Protein AF-A0A6M0GZB3-F1 (afdb_monomer_lite)

Organism: NCBI:txid1465809

Radius of gyration: 17.12 Å; chains: 1; bounding box: 40×40×56 Å

Structure (mmCIF, N/CA/C/O backbone):
data_AF-A0A6M0GZB3-F1
#
_entry.id   AF-A0A6M0GZB3-F1
#
loop_
_atom_site.group_PDB
_atom_site.id
_atom_site.type_symbol
_atom_site.label_atom_id
_atom_site.label_alt_id
_atom_site.label_comp_id
_atom_site.label_asym_id
_atom_site.label_entity_id
_atom_site.label_seq_id
_atom_site.pdbx_PDB_ins_code
_atom_site.Cartn_x
_atom_site.Cartn_y
_atom_site.Cartn_z
_atom_site.occupancy
_atom_site.B_iso_or_equiv
_atom_site.auth_seq_id
_atom_site.auth_comp_id
_atom_site.auth_asym_id
_atom_site.auth_atom_id
_atom_site.pdbx_PDB_model_num
ATOM 1 N N . MET A 1 1 ? 0.695 -18.861 -3.697 1.00 35.84 1 MET A N 1
ATOM 2 C CA . MET A 1 1 ? 2.027 -18.724 -3.066 1.00 35.84 1 MET A CA 1
ATOM 3 C C . MET A 1 1 ? 1.863 -17.737 -1.922 1.00 35.84 1 MET A C 1
ATOM 5 O O . MET A 1 1 ? 1.040 -16.851 -2.063 1.00 35.84 1 MET A O 1
ATOM 9 N N . SER A 1 2 ? 2.516 -17.943 -0.778 1.00 41.12 2 SER A N 1
ATOM 10 C CA . SER A 1 2 ? 2.388 -17.038 0.376 1.00 41.12 2 SER A CA 1
ATOM 11 C C . SER A 1 2 ? 3.083 -15.714 0.057 1.00 41.12 2 SER A C 1
ATOM 13 O O . SER A 1 2 ? 4.296 -15.717 -0.129 1.00 41.12 2 SER A O 1
ATOM 15 N N . TYR A 1 3 ? 2.326 -14.619 -0.029 1.00 55.16 3 TYR A N 1
ATOM 16 C CA . TYR A 1 3 ? 2.825 -13.260 -0.309 1.00 55.16 3 TYR A CA 1
ATOM 17 C C . TYR A 1 3 ? 3.404 -12.561 0.939 1.00 55.16 3 TYR A C 1
ATOM 19 O O . TYR A 1 3 ? 3.819 -11.410 0.866 1.00 55.16 3 TYR A O 1
ATOM 27 N N . THR A 1 4 ? 3.435 -13.268 2.076 1.00 54.69 4 THR A N 1
ATOM 28 C CA . THR A 1 4 ? 3.880 -12.777 3.389 1.00 54.69 4 THR A CA 1
ATOM 29 C C . THR A 1 4 ? 5.261 -12.138 3.320 1.00 54.69 4 THR A C 1
ATOM 31 O O . THR A 1 4 ? 6.233 -12.802 2.932 1.00 54.69 4 THR A O 1
ATOM 34 N N . THR A 1 5 ? 5.374 -10.897 3.789 1.00 53.69 5 THR A N 1
ATOM 35 C CA . THR A 1 5 ? 6.668 -10.266 4.062 1.00 53.69 5 THR A CA 1
ATOM 36 C C . THR A 1 5 ? 7.493 -11.129 5.018 1.00 53.69 5 THR A C 1
ATOM 38 O O . THR A 1 5 ? 6.995 -11.706 5.991 1.00 53.69 5 THR A O 1
ATOM 41 N N . LYS A 1 6 ? 8.802 -11.248 4.757 1.00 54.22 6 LYS A N 1
ATOM 42 C CA . LYS A 1 6 ? 9.721 -11.895 5.703 1.00 54.22 6 LYS A CA 1
ATOM 43 C C . LYS A 1 6 ? 9.619 -11.161 7.043 1.00 54.22 6 LYS A C 1
ATOM 45 O O . LYS A 1 6 ? 10.066 -10.023 7.114 1.00 54.22 6 LYS A O 1
ATOM 50 N N . ARG A 1 7 ? 9.184 -11.876 8.094 1.00 45.81 7 ARG A N 1
ATOM 51 C CA . ARG A 1 7 ? 9.203 -11.517 9.538 1.00 45.81 7 ARG A CA 1
ATOM 52 C C . ARG A 1 7 ? 7.872 -11.082 10.172 1.00 45.81 7 ARG A C 1
ATOM 54 O O . ARG A 1 7 ? 7.879 -10.902 11.384 1.00 45.81 7 ARG A O 1
ATOM 61 N N . GLN A 1 8 ? 6.761 -10.999 9.441 1.00 54.88 8 GLN A N 1
ATOM 62 C CA . GLN A 1 8 ? 5.448 -10.669 10.022 1.00 54.88 8 GLN A CA 1
ATOM 63 C C . GLN A 1 8 ? 4.428 -11.795 9.747 1.00 54.88 8 GLN A C 1
ATOM 65 O O . GLN A 1 8 ? 4.374 -12.299 8.622 1.00 54.88 8 GLN A O 1
ATOM 70 N N . PRO A 1 9 ? 3.644 -12.247 10.746 1.00 62.41 9 PRO A N 1
ATOM 71 C CA . PRO A 1 9 ? 2.451 -13.057 10.504 1.00 62.41 9 PRO A CA 1
ATOM 72 C C . PRO A 1 9 ? 1.427 -12.273 9.673 1.00 62.41 9 PRO A C 1
ATOM 74 O O . PRO A 1 9 ? 1.286 -11.071 9.858 1.00 62.41 9 PRO A O 1
ATOM 77 N N . GLN A 1 10 ? 0.680 -12.943 8.795 1.00 71.25 10 GLN A N 1
ATOM 78 C CA . GLN A 1 10 ? -0.434 -12.299 8.091 1.00 71.25 10 GLN A CA 1
ATOM 79 C C . GLN A 1 10 ? -1.692 -12.282 8.963 1.00 71.25 10 GLN A C 1
ATOM 81 O O . GLN A 1 10 ? -2.082 -13.317 9.512 1.00 71.25 10 GLN A O 1
ATOM 86 N N . GLY A 1 11 ? -2.320 -11.108 9.065 1.00 79.88 11 GLY A N 1
ATOM 87 C CA . GLY A 1 11 ? -3.676 -10.967 9.589 1.00 79.88 11 GLY A CA 1
ATOM 88 C C . GLY A 1 11 ? -4.719 -11.527 8.631 1.00 79.88 11 GLY A C 1
ATOM 89 O O . GLY A 1 11 ? -4.437 -11.791 7.463 1.00 79.88 11 GLY A O 1
ATOM 90 N N . LYS A 1 12 ? -5.945 -11.695 9.117 1.00 84.38 12 LYS A N 1
ATOM 91 C CA . LYS A 1 12 ? -7.101 -12.047 8.288 1.00 84.38 12 LYS A CA 1
ATOM 92 C C . LYS A 1 12 ? -7.890 -10.793 7.937 1.00 84.38 12 LYS A C 1
ATOM 94 O O . LYS A 1 12 ? -8.356 -10.092 8.837 1.00 84.38 12 LYS A O 1
ATOM 99 N N . ALA A 1 13 ? -8.157 -10.562 6.652 1.00 86.25 13 ALA A N 1
ATOM 100 C CA . ALA A 1 13 ? -9.123 -9.544 6.259 1.00 86.25 13 ALA A CA 1
ATOM 101 C C . ALA A 1 13 ? -10.535 -9.890 6.765 1.00 86.25 13 ALA A C 1
ATOM 103 O O . ALA A 1 13 ? -11.208 -10.796 6.270 1.00 86.25 13 ALA A O 1
ATOM 104 N N . LYS A 1 14 ? -10.983 -9.154 7.789 1.00 86.19 14 LYS A N 1
ATOM 105 C CA . LYS A 1 14 ? -12.313 -9.300 8.410 1.00 86.19 14 LYS A CA 1
ATOM 106 C C . LYS A 1 14 ? -13.338 -8.269 7.928 1.00 86.19 14 LYS A C 1
ATOM 108 O O . LYS A 1 14 ? -14.536 -8.485 8.095 1.00 86.19 14 LYS A O 1
ATOM 113 N N . CYS A 1 15 ? -12.882 -7.154 7.364 1.00 91.56 15 CYS A N 1
ATOM 114 C CA . CYS A 1 15 ? -13.707 -6.019 6.953 1.00 91.56 15 CYS A CA 1
ATOM 115 C C . CYS A 1 15 ? -13.387 -5.590 5.517 1.00 91.56 15 CYS A C 1
ATOM 117 O O . CYS A 1 15 ? -12.412 -6.044 4.916 1.00 91.56 15 CYS A O 1
ATOM 119 N N . TYR A 1 16 ? -14.235 -4.725 4.959 1.00 96.25 16 TYR A N 1
ATOM 120 C CA . TYR A 1 16 ? -14.105 -4.281 3.574 1.00 96.25 16 TYR A CA 1
ATOM 121 C C . TYR A 1 16 ? -12.803 -3.506 3.344 1.00 96.25 16 TYR A C 1
ATOM 123 O O . TYR A 1 16 ? -12.128 -3.717 2.342 1.00 96.25 16 TYR A O 1
ATOM 131 N N . GLU A 1 17 ? -12.410 -2.681 4.308 1.00 96.25 17 GLU A N 1
ATOM 132 C CA . GLU A 1 17 ? -11.168 -1.917 4.323 1.00 96.25 17 GLU A CA 1
ATOM 133 C C . GLU A 1 17 ? -9.948 -2.844 4.218 1.00 96.25 17 GLU A C 1
ATOM 135 O O . GLU A 1 17 ? -9.067 -2.616 3.391 1.00 96.25 17 GLU A O 1
ATOM 140 N N . ASN A 1 18 ? -9.935 -3.952 4.968 1.00 94.62 18 ASN A N 1
ATOM 141 C CA . ASN A 1 18 ? -8.842 -4.925 4.908 1.00 94.62 18 ASN A CA 1
ATOM 142 C C . ASN A 1 18 ? -8.824 -5.736 3.615 1.00 94.62 18 ASN A C 1
ATOM 144 O O . ASN A 1 18 ? -7.745 -6.039 3.117 1.00 94.62 18 ASN A O 1
ATOM 148 N N . ILE A 1 19 ? -9.985 -6.011 3.016 1.00 95.50 19 ILE A N 1
ATOM 149 C CA . ILE A 1 19 ? -10.035 -6.600 1.670 1.00 95.50 19 ILE A CA 1
ATOM 150 C C . ILE A 1 19 ? -9.386 -5.649 0.655 1.00 95.50 19 ILE A C 1
ATOM 152 O O . ILE A 1 19 ? -8.602 -6.089 -0.180 1.00 95.50 19 ILE A O 1
ATOM 156 N N . LEU A 1 20 ? -9.661 -4.342 0.730 1.00 98.00 20 LEU A N 1
ATOM 157 C CA . LEU A 1 20 ? -9.026 -3.364 -0.161 1.00 98.00 20 LEU A CA 1
ATOM 158 C C . LEU A 1 20 ? -7.505 -3.299 0.046 1.00 98.00 20 LEU A C 1
ATOM 160 O O . LEU A 1 20 ? -6.771 -3.195 -0.935 1.00 98.00 20 LEU A O 1
ATOM 164 N N . ARG A 1 21 ? -7.020 -3.417 1.290 1.00 96.94 21 ARG A N 1
ATOM 165 C CA . ARG A 1 21 ? -5.579 -3.523 1.587 1.00 96.94 21 ARG A CA 1
ATOM 166 C C . ARG A 1 21 ? -4.951 -4.786 1.009 1.00 96.94 21 ARG A C 1
ATOM 168 O O . ARG A 1 21 ? -3.872 -4.703 0.437 1.00 96.94 21 ARG A O 1
ATOM 175 N N . GLU A 1 22 ? -5.625 -5.932 1.092 1.00 94.62 22 GLU A N 1
ATOM 176 C CA . GLU A 1 22 ? -5.150 -7.168 0.453 1.00 94.62 22 GLU A CA 1
ATOM 177 C C . GLU A 1 22 ? -5.041 -7.020 -1.070 1.00 94.62 22 GLU A C 1
ATOM 179 O O . GLU A 1 22 ? -4.062 -7.484 -1.656 1.00 94.62 22 GLU A O 1
ATOM 184 N N . VAL A 1 23 ? -5.993 -6.330 -1.708 1.00 96.38 23 VAL A N 1
ATOM 185 C CA . VAL A 1 23 ? -5.897 -6.019 -3.142 1.00 96.38 23 VAL A CA 1
ATOM 186 C C . VAL A 1 23 ? -4.706 -5.094 -3.412 1.00 96.38 23 VAL A C 1
ATOM 188 O O . VAL A 1 23 ? -3.903 -5.407 -4.280 1.00 96.38 23 VAL A O 1
ATOM 191 N N . LEU A 1 24 ? -4.514 -4.019 -2.636 1.00 97.44 24 LEU A N 1
ATOM 192 C CA . LEU A 1 24 ? -3.347 -3.129 -2.780 1.00 97.44 24 LEU A CA 1
ATOM 193 C C . LEU A 1 24 ? -2.016 -3.875 -2.659 1.00 97.44 24 LEU A C 1
ATOM 195 O O . LEU A 1 24 ? -1.107 -3.644 -3.454 1.00 97.44 24 LEU A O 1
ATOM 199 N N . ILE A 1 25 ? -1.909 -4.781 -1.686 1.00 95.25 25 ILE A N 1
ATOM 200 C CA . ILE A 1 25 ? -0.740 -5.646 -1.506 1.00 95.25 25 ILE A CA 1
ATOM 201 C C . ILE A 1 25 ? -0.510 -6.498 -2.758 1.00 95.25 25 ILE A C 1
ATOM 203 O O . ILE A 1 25 ? 0.628 -6.611 -3.213 1.00 95.25 25 ILE A O 1
ATOM 207 N N . ALA A 1 26 ? -1.567 -7.083 -3.325 1.00 94.75 26 ALA A N 1
ATOM 208 C CA . ALA A 1 26 ? -1.464 -7.888 -4.537 1.00 94.75 26 ALA A CA 1
ATOM 209 C C . ALA A 1 26 ? -0.967 -7.063 -5.736 1.00 94.75 26 ALA A C 1
ATOM 211 O O . ALA A 1 26 ? -0.068 -7.523 -6.442 1.00 94.75 26 ALA A O 1
ATOM 212 N N . GLU A 1 27 ? -1.473 -5.838 -5.914 1.00 97.69 27 GLU A N 1
ATOM 213 C CA . GLU A 1 27 ? -1.010 -4.936 -6.976 1.00 97.69 27 GLU A CA 1
ATOM 214 C C . GLU A 1 27 ? 0.469 -4.563 -6.796 1.00 97.69 27 GLU A C 1
ATOM 216 O O . GLU A 1 27 ? 1.244 -4.624 -7.746 1.00 97.69 27 GLU A O 1
ATOM 221 N N . LEU A 1 28 ? 0.914 -4.250 -5.572 1.00 96.06 28 LEU A N 1
ATOM 222 C CA . LEU A 1 28 ? 2.327 -3.950 -5.295 1.00 96.06 28 LEU A CA 1
ATOM 223 C C . LEU A 1 28 ? 3.248 -5.129 -5.641 1.00 96.06 28 LEU A C 1
ATOM 225 O O . LEU A 1 28 ? 4.283 -4.925 -6.277 1.00 96.06 28 LEU A O 1
ATOM 229 N N . VAL A 1 29 ? 2.849 -6.355 -5.283 1.00 94.06 29 VAL A N 1
ATOM 230 C CA . VAL A 1 29 ? 3.588 -7.579 -5.640 1.00 94.06 29 VAL A CA 1
ATOM 231 C C . VAL A 1 29 ? 3.654 -7.754 -7.157 1.00 94.06 29 VAL A C 1
ATOM 233 O O . VAL A 1 29 ? 4.727 -8.033 -7.691 1.00 94.06 29 VAL A O 1
ATOM 236 N N . ALA A 1 30 ? 2.539 -7.555 -7.864 1.00 94.75 30 ALA A N 1
ATOM 237 C CA . ALA A 1 30 ? 2.498 -7.666 -9.320 1.00 94.75 30 ALA A CA 1
ATOM 238 C C . ALA A 1 30 ? 3.414 -6.631 -9.996 1.00 94.75 30 ALA A C 1
ATOM 240 O O . ALA A 1 30 ? 4.221 -6.980 -10.862 1.00 94.75 30 ALA A O 1
ATOM 241 N N . ILE A 1 31 ? 3.360 -5.370 -9.555 1.00 95.94 31 ILE A N 1
ATOM 242 C CA . ILE A 1 31 ? 4.222 -4.288 -10.050 1.00 95.94 31 ILE A CA 1
ATOM 243 C C . ILE A 1 31 ? 5.705 -4.653 -9.866 1.00 95.94 31 ILE A C 1
ATOM 245 O O . ILE A 1 31 ? 6.514 -4.454 -10.782 1.00 95.94 31 ILE A O 1
ATOM 249 N N . ASP A 1 32 ? 6.081 -5.202 -8.712 1.00 93.50 32 ASP A N 1
ATOM 250 C CA . ASP A 1 32 ? 7.452 -5.630 -8.427 1.00 93.50 32 ASP A CA 1
ATOM 251 C C . ASP A 1 32 ? 7.885 -6.826 -9.287 1.00 93.50 32 ASP A C 1
ATOM 253 O O . ASP A 1 32 ? 8.978 -6.799 -9.868 1.00 93.50 32 ASP A O 1
ATOM 257 N N . ASP A 1 33 ? 7.030 -7.836 -9.446 1.00 93.19 33 ASP A N 1
ATOM 258 C CA . ASP A 1 33 ? 7.282 -9.019 -10.276 1.00 93.19 33 ASP A CA 1
ATOM 259 C C . ASP A 1 33 ? 7.484 -8.653 -11.757 1.00 93.19 33 ASP A C 1
ATOM 261 O O . ASP A 1 33 ? 8.443 -9.108 -12.401 1.00 93.19 33 ASP A O 1
ATOM 265 N N . TYR A 1 34 ? 6.646 -7.770 -12.305 1.00 95.19 34 TYR A N 1
ATOM 266 C CA . TYR A 1 34 ? 6.804 -7.279 -13.675 1.00 95.19 34 TYR A CA 1
ATOM 267 C C . TYR A 1 34 ? 8.030 -6.373 -13.826 1.00 95.19 34 TYR A C 1
ATOM 269 O O . TYR A 1 34 ? 8.782 -6.509 -14.797 1.00 95.19 34 TYR A O 1
ATOM 277 N N . THR A 1 35 ? 8.315 -5.517 -12.838 1.00 92.50 35 THR A N 1
ATOM 278 C CA . THR A 1 35 ? 9.543 -4.702 -12.819 1.00 92.50 35 THR A CA 1
ATOM 279 C C . THR A 1 35 ? 10.795 -5.583 -12.837 1.00 92.50 35 THR A C 1
ATOM 281 O O . THR A 1 35 ? 11.752 -5.291 -13.565 1.00 92.50 35 THR A O 1
ATOM 284 N N . ASN A 1 36 ? 10.790 -6.677 -12.072 1.00 91.12 36 ASN A N 1
ATOM 285 C CA . ASN A 1 36 ? 11.867 -7.663 -12.048 1.00 91.12 36 ASN A CA 1
ATOM 286 C C . ASN A 1 36 ? 11.985 -8.390 -13.391 1.00 91.12 36 ASN A C 1
ATOM 288 O O . ASN A 1 36 ? 13.087 -8.513 -13.922 1.00 91.12 36 ASN A O 1
ATOM 292 N N . THR A 1 37 ? 10.869 -8.799 -13.995 1.00 91.88 37 THR A N 1
ATOM 293 C CA . THR A 1 37 ? 10.860 -9.431 -15.324 1.00 91.88 37 THR A CA 1
ATOM 294 C C . THR A 1 37 ? 11.529 -8.537 -16.376 1.00 91.88 37 THR A C 1
ATOM 296 O O . THR A 1 37 ? 12.446 -8.979 -17.073 1.00 91.88 37 THR A O 1
ATOM 299 N N . LEU A 1 38 ? 11.173 -7.247 -16.420 1.00 91.19 38 LEU A N 1
ATOM 300 C CA . LEU A 1 38 ? 11.796 -6.244 -17.301 1.00 91.19 38 LEU A CA 1
ATOM 301 C C . LEU A 1 38 ? 13.272 -5.958 -16.986 1.00 91.19 38 LEU A C 1
ATOM 303 O O . LEU A 1 38 ? 13.952 -5.284 -17.762 1.00 91.19 38 LEU A O 1
ATOM 307 N N . ALA A 1 39 ? 13.776 -6.368 -15.822 1.00 88.31 39 ALA A N 1
ATOM 308 C CA . ALA A 1 39 ? 15.183 -6.217 -15.464 1.00 88.31 39 ALA A CA 1
ATOM 309 C C . ALA A 1 39 ? 16.057 -7.368 -15.985 1.00 88.31 39 ALA A C 1
ATOM 311 O O . ALA A 1 39 ? 17.262 -7.172 -16.132 1.00 88.31 39 ALA A O 1
ATOM 312 N N . TYR A 1 40 ? 15.467 -8.533 -16.268 1.00 87.81 40 TYR A N 1
ATOM 313 C CA . TYR A 1 40 ? 16.195 -9.737 -16.688 1.00 87.81 40 TYR A CA 1
ATOM 314 C C . TYR A 1 40 ? 15.895 -10.187 -18.126 1.00 87.81 40 TYR A C 1
ATOM 316 O O . TYR A 1 40 ? 16.591 -11.061 -18.636 1.00 87.81 40 TYR A O 1
ATOM 324 N N . SER A 1 41 ? 14.870 -9.628 -18.774 1.00 90.56 41 SER A N 1
ATOM 325 C CA . SER A 1 41 ? 14.477 -9.989 -20.139 1.00 90.56 41 SER A CA 1
ATOM 326 C C . SER A 1 41 ? 15.117 -9.087 -21.201 1.00 90.56 41 SER A C 1
ATOM 328 O O . SER A 1 41 ? 14.920 -7.871 -21.205 1.00 90.56 41 SER A O 1
ATOM 330 N N . ASP A 1 42 ? 15.780 -9.715 -22.175 1.00 93.81 42 ASP A N 1
ATOM 331 C CA . ASP A 1 42 ? 16.290 -9.073 -23.397 1.00 93.81 42 ASP A CA 1
ATOM 332 C C . ASP A 1 42 ? 15.341 -9.251 -24.609 1.00 93.81 42 ASP A C 1
ATOM 334 O O . ASP A 1 42 ? 15.688 -8.910 -25.742 1.00 93.81 42 ASP A O 1
ATOM 338 N N . ILE A 1 43 ? 14.133 -9.797 -24.405 1.00 97.31 43 ILE A N 1
ATOM 339 C CA . ILE A 1 43 ? 13.164 -10.083 -25.476 1.00 97.31 43 ILE A CA 1
ATOM 340 C C . ILE A 1 43 ? 12.261 -8.863 -25.689 1.00 97.31 43 ILE A C 1
ATOM 342 O O . ILE A 1 43 ? 11.409 -8.555 -24.857 1.00 97.31 43 ILE A O 1
ATOM 346 N N . LYS A 1 44 ? 12.410 -8.179 -26.827 1.00 96.38 44 LYS A N 1
ATOM 347 C CA . LYS A 1 44 ? 11.725 -6.905 -27.101 1.00 96.38 44 LYS A CA 1
ATOM 348 C C . LYS A 1 44 ? 10.199 -7.025 -27.110 1.00 96.38 44 LYS A C 1
ATOM 350 O O . LYS A 1 44 ? 9.521 -6.189 -26.521 1.00 96.38 44 LYS A O 1
ATOM 355 N N . GLU A 1 45 ? 9.660 -8.040 -27.777 1.00 97.69 45 GLU A N 1
ATOM 356 C CA . GLU A 1 45 ? 8.216 -8.252 -27.909 1.00 97.69 45 GLU A CA 1
ATOM 357 C C . GLU A 1 45 ? 7.576 -8.568 -26.554 1.00 97.69 45 GLU A C 1
ATOM 359 O O . GLU A 1 45 ? 6.508 -8.049 -26.245 1.00 97.69 45 GLU A O 1
ATOM 364 N N . LEU A 1 46 ? 8.260 -9.363 -25.724 1.00 96.00 46 LEU A N 1
ATOM 365 C CA . LEU A 1 46 ? 7.843 -9.636 -24.350 1.00 96.00 46 LEU A CA 1
ATOM 366 C C . LEU A 1 46 ? 7.870 -8.358 -23.512 1.00 96.00 46 LEU A C 1
ATOM 368 O O . LEU A 1 46 ? 6.887 -8.049 -22.850 1.00 96.00 46 LEU A O 1
ATOM 372 N N . ASN A 1 47 ? 8.969 -7.601 -23.565 1.00 96.19 47 ASN A N 1
ATOM 373 C CA . ASN A 1 47 ? 9.123 -6.383 -22.773 1.00 96.19 47 ASN A CA 1
ATOM 374 C C . ASN A 1 47 ? 8.015 -5.372 -23.078 1.00 96.19 47 ASN A C 1
ATOM 376 O O . ASN A 1 47 ? 7.480 -4.781 -22.151 1.00 96.19 47 ASN A O 1
ATOM 380 N N . HIS A 1 48 ? 7.606 -5.247 -24.343 1.00 97.44 48 HIS A N 1
ATOM 381 C CA . HIS A 1 48 ? 6.493 -4.379 -24.720 1.00 97.44 48 HIS A CA 1
ATOM 382 C C . HIS A 1 48 ? 5.163 -4.781 -24.060 1.00 97.44 48 HIS A C 1
ATOM 384 O O . HIS A 1 48 ? 4.422 -3.922 -23.591 1.00 97.44 48 HIS A O 1
ATOM 390 N N . VAL A 1 49 ? 4.865 -6.083 -23.992 1.00 98.19 49 VAL A N 1
ATOM 391 C CA . VAL A 1 49 ? 3.654 -6.588 -23.323 1.00 98.19 49 VAL A CA 1
ATOM 392 C C . VAL A 1 49 ? 3.734 -6.371 -21.811 1.00 98.19 49 VAL A C 1
ATOM 394 O O . VAL A 1 49 ? 2.763 -5.933 -21.206 1.00 98.19 49 VAL A O 1
ATOM 397 N N . ILE A 1 50 ? 4.889 -6.644 -21.200 1.00 97.88 50 ILE A N 1
ATOM 398 C CA . ILE A 1 50 ? 5.074 -6.481 -19.752 1.00 97.88 50 ILE A CA 1
ATOM 399 C C . ILE A 1 50 ? 5.025 -5.005 -19.339 1.00 97.88 50 ILE A C 1
ATOM 401 O O . ILE A 1 50 ? 4.482 -4.702 -18.286 1.00 97.88 50 ILE A O 1
ATOM 405 N N . GLU A 1 51 ? 5.553 -4.085 -20.151 1.00 95.62 51 GLU A N 1
ATOM 406 C CA . GLU A 1 51 ? 5.431 -2.640 -19.913 1.00 95.62 51 GLU A CA 1
ATOM 407 C C . GLU A 1 51 ? 3.963 -2.203 -19.874 1.00 95.62 51 GLU A C 1
ATOM 409 O O . GLU A 1 51 ? 3.573 -1.498 -18.950 1.00 95.62 51 GLU A O 1
ATOM 414 N N . HIS A 1 52 ? 3.144 -2.676 -20.817 1.00 97.12 52 HIS A N 1
ATOM 415 C CA . HIS A 1 52 ? 1.712 -2.380 -20.828 1.00 97.12 52 HIS A CA 1
ATOM 416 C C . HIS A 1 52 ? 0.998 -2.907 -19.575 1.00 97.12 52 HIS A C 1
ATOM 418 O O . HIS A 1 52 ? 0.268 -2.155 -18.940 1.00 97.12 52 HIS A O 1
ATOM 424 N N . ILE A 1 53 ? 1.253 -4.161 -19.185 1.00 97.88 53 ILE A N 1
ATOM 425 C CA . ILE A 1 53 ? 0.659 -4.742 -17.971 1.00 97.88 53 ILE A CA 1
ATOM 426 C C . ILE A 1 53 ? 1.113 -3.965 -16.729 1.00 97.88 53 ILE A C 1
ATOM 428 O O . ILE A 1 53 ? 0.300 -3.618 -15.884 1.00 97.88 53 ILE A O 1
ATOM 432 N N . LEU A 1 54 ? 2.402 -3.632 -16.630 1.00 96.06 54 LEU A N 1
ATOM 433 C CA . LEU A 1 54 ? 2.950 -2.860 -15.514 1.00 96.06 54 LEU A CA 1
ATOM 434 C C . LEU A 1 54 ? 2.277 -1.486 -15.364 1.00 96.06 54 LEU A C 1
ATOM 436 O O . LEU A 1 54 ? 2.076 -1.032 -14.239 1.00 96.06 54 LEU A O 1
ATOM 440 N N . GLU A 1 55 ? 1.961 -0.812 -16.472 1.00 96.00 55 GLU A N 1
ATOM 441 C CA . GLU A 1 55 ? 1.202 0.443 -16.446 1.00 96.00 55 GLU A CA 1
ATOM 442 C C . GLU A 1 55 ? -0.217 0.235 -15.891 1.00 96.00 55 GLU A C 1
ATOM 444 O O . GLU A 1 55 ? -0.661 1.033 -15.064 1.00 96.00 55 GLU A O 1
ATOM 449 N N . GLU A 1 56 ? -0.895 -0.850 -16.277 1.00 97.62 56 GLU A N 1
ATOM 450 C CA . GLU A 1 56 ? -2.227 -1.200 -15.765 1.00 97.62 56 GLU A CA 1
ATOM 451 C C . GLU A 1 56 ? -2.204 -1.516 -14.262 1.00 97.62 56 GLU A C 1
ATOM 453 O O . GLU A 1 56 ? -3.007 -0.952 -13.522 1.00 97.62 56 GLU A O 1
ATOM 458 N N . GLU A 1 57 ? -1.245 -2.307 -13.764 1.00 98.19 57 GLU A N 1
ATOM 459 C CA . GLU A 1 57 ? -1.179 -2.625 -12.324 1.00 98.19 57 GLU A CA 1
ATOM 460 C C . GLU A 1 57 ? -0.920 -1.375 -11.462 1.00 98.19 57 GLU A C 1
ATOM 462 O O . GLU A 1 57 ? -1.443 -1.234 -10.352 1.00 98.19 57 GLU A O 1
ATOM 467 N N . LYS A 1 58 ? -0.160 -0.397 -11.978 1.00 97.12 58 LYS A N 1
ATOM 468 C CA . LYS A 1 58 ? 0.005 0.907 -11.310 1.00 97.12 58 LYS A CA 1
ATOM 469 C C . LYS A 1 58 ? -1.300 1.698 -11.272 1.00 97.12 58 LYS A C 1
ATOM 471 O O . LYS A 1 58 ? -1.596 2.350 -10.265 1.00 97.12 58 LYS A O 1
ATOM 476 N N . GLU A 1 59 ? -2.090 1.653 -12.342 1.00 97.81 59 GLU A N 1
ATOM 477 C CA . GLU A 1 59 ? -3.425 2.249 -12.364 1.00 97.81 59 GLU A CA 1
ATOM 478 C C . GLU A 1 59 ? -4.365 1.549 -11.373 1.00 97.81 59 GLU A C 1
ATOM 480 O O . GLU A 1 59 ? -5.020 2.238 -10.584 1.00 97.81 59 GLU A O 1
ATOM 485 N N . HIS A 1 60 ? -4.367 0.213 -11.334 1.00 98.31 60 HIS A N 1
ATOM 486 C CA . HIS A 1 60 ? -5.138 -0.583 -10.378 1.00 98.31 60 HIS A CA 1
ATOM 487 C C . HIS A 1 60 ? -4.809 -0.197 -8.935 1.00 98.31 60 HIS A C 1
ATOM 489 O O . HIS A 1 60 ? -5.720 0.155 -8.179 1.00 98.31 60 HIS A O 1
ATOM 495 N N . TYR A 1 61 ? -3.522 -0.140 -8.571 1.00 98.44 61 TYR A N 1
ATOM 496 C CA . TYR A 1 61 ? -3.085 0.330 -7.253 1.00 98.44 61 TYR A CA 1
ATOM 497 C C . TYR A 1 61 ? -3.699 1.694 -6.909 1.00 98.44 61 TYR A C 1
ATOM 499 O O . TYR A 1 61 ? -4.303 1.881 -5.849 1.00 98.44 61 TYR A O 1
ATOM 507 N N . GLY A 1 62 ? -3.609 2.647 -7.837 1.00 98.19 62 GLY A N 1
ATOM 508 C CA . GLY A 1 62 ? -4.157 3.981 -7.641 1.00 98.19 62 GLY A CA 1
ATOM 509 C C . GLY A 1 62 ? -5.673 4.015 -7.465 1.00 98.19 62 GLY A C 1
ATOM 510 O O . GLY A 1 62 ? -6.187 4.732 -6.603 1.00 98.19 62 GLY A O 1
ATOM 511 N N . MET A 1 63 ? -6.405 3.226 -8.252 1.00 98.44 63 MET A N 1
ATOM 512 C CA . MET A 1 63 ? -7.861 3.105 -8.154 1.00 98.44 63 MET A CA 1
ATOM 513 C C . MET A 1 63 ? -8.299 2.546 -6.803 1.00 98.44 63 MET A C 1
ATOM 515 O O . MET A 1 63 ? -9.232 3.077 -6.189 1.00 98.44 63 MET A O 1
ATOM 519 N N . ILE A 1 64 ? -7.626 1.501 -6.324 1.00 98.62 64 ILE A N 1
ATOM 520 C CA . ILE A 1 64 ? -7.961 0.874 -5.047 1.00 98.62 64 ILE A CA 1
ATOM 521 C C . ILE A 1 64 ? -7.589 1.788 -3.882 1.00 98.62 64 ILE A C 1
ATOM 523 O O . ILE A 1 64 ? -8.400 1.943 -2.971 1.00 98.62 64 ILE A O 1
ATOM 527 N N . LEU A 1 65 ? -6.446 2.480 -3.926 1.00 98.50 65 LEU A N 1
ATOM 528 C CA . LEU A 1 65 ? -6.062 3.405 -2.856 1.00 98.50 65 LEU A CA 1
ATOM 529 C C . LEU A 1 65 ? -7.025 4.594 -2.777 1.00 98.50 65 LEU A C 1
ATOM 531 O O . LEU A 1 65 ? -7.440 5.009 -1.695 1.00 98.50 65 LEU A O 1
ATOM 535 N N . TYR A 1 66 ? -7.451 5.112 -3.929 1.00 98.25 66 TYR A N 1
ATOM 536 C CA . TYR A 1 66 ? -8.498 6.125 -3.992 1.00 98.25 66 TYR A CA 1
ATOM 537 C C . TYR A 1 66 ? -9.810 5.647 -3.352 1.00 98.25 66 TYR A C 1
ATOM 539 O O . TYR A 1 66 ? -10.473 6.417 -2.653 1.00 98.25 66 TYR A O 1
ATOM 547 N N . LEU A 1 67 ? -10.191 4.386 -3.571 1.00 98.56 67 LEU A N 1
ATOM 548 C CA . LEU A 1 67 ? -11.376 3.798 -2.954 1.00 98.56 67 LEU A CA 1
ATOM 549 C C . LEU A 1 67 ? -11.194 3.584 -1.447 1.00 98.56 67 LEU A C 1
ATOM 551 O O . LEU A 1 67 ? -12.100 3.935 -0.693 1.00 98.56 67 LEU A O 1
ATOM 555 N N . LEU A 1 68 ? -10.037 3.087 -1.001 1.00 98.62 68 LEU A N 1
ATOM 556 C CA . LEU A 1 68 ? -9.712 2.903 0.416 1.00 98.62 68 LEU A CA 1
ATOM 557 C C . LEU A 1 68 ? -9.851 4.227 1.175 1.00 98.62 68 LEU A C 1
ATOM 559 O O . LEU A 1 68 ? -10.605 4.299 2.141 1.00 98.62 68 LEU A O 1
ATOM 563 N N . ARG A 1 69 ? -9.257 5.309 0.657 1.00 98.06 69 ARG A N 1
ATOM 564 C CA . ARG A 1 69 ? -9.372 6.672 1.209 1.00 98.06 69 ARG A CA 1
ATOM 565 C C . ARG A 1 69 ? -10.805 7.218 1.246 1.00 98.06 69 ARG A C 1
ATOM 567 O O . ARG A 1 69 ? -11.063 8.212 1.917 1.00 98.06 69 ARG A O 1
ATOM 574 N N . LYS A 1 70 ? -11.755 6.633 0.510 1.00 97.94 70 LYS A N 1
ATOM 575 C CA . LYS A 1 70 ? -13.176 7.009 0.604 1.00 97.94 70 LYS A CA 1
ATOM 576 C C . LYS A 1 70 ? -13.928 6.257 1.689 1.00 97.94 70 LYS A C 1
ATOM 578 O O . LYS A 1 70 ? -14.936 6.778 2.165 1.00 97.94 70 LYS A O 1
ATOM 583 N N . VAL A 1 71 ? -13.506 5.037 2.008 1.00 97.94 71 VAL A N 1
ATOM 584 C CA . VAL A 1 71 ? -14.266 4.132 2.880 1.00 97.94 71 VAL A CA 1
ATOM 585 C C . VAL A 1 71 ? -13.650 4.009 4.268 1.00 97.94 71 VAL A C 1
ATOM 587 O O . VAL A 1 71 ? -14.395 4.010 5.243 1.00 97.94 71 VAL A O 1
ATOM 590 N N . ASP A 1 72 ? -12.320 4.027 4.379 1.00 98.06 72 ASP A N 1
ATOM 591 C CA . ASP A 1 72 ? -11.617 4.116 5.655 1.00 98.06 72 ASP A CA 1
ATOM 592 C C . ASP A 1 72 ? -11.381 5.588 6.020 1.00 98.06 72 ASP A C 1
ATOM 594 O O . ASP A 1 72 ? -10.531 6.290 5.462 1.00 98.06 72 ASP A O 1
ATOM 598 N N . ARG A 1 73 ? -12.164 6.071 6.988 1.00 98.06 73 ARG A N 1
ATOM 599 C CA . ARG A 1 73 ? -12.076 7.452 7.473 1.00 98.06 73 ARG A CA 1
ATOM 600 C C . ARG A 1 73 ? -10.718 7.757 8.102 1.00 98.06 73 ARG A C 1
ATOM 602 O O . ARG A 1 73 ? -10.260 8.890 7.997 1.00 98.06 73 ARG A O 1
ATOM 609 N N . GLU A 1 74 ? -10.112 6.806 8.801 1.00 98.06 74 GLU A N 1
ATOM 610 C CA . GLU A 1 74 ? -8.848 7.026 9.505 1.00 98.06 74 GLU A CA 1
ATOM 611 C C . GLU A 1 74 ? -7.682 7.098 8.531 1.00 98.06 74 GLU A C 1
ATOM 613 O O . GLU A 1 74 ? -6.885 8.030 8.630 1.00 98.06 74 GLU A O 1
ATOM 618 N N . GLU A 1 75 ? -7.662 6.209 7.536 1.00 98.38 75 GLU A N 1
ATOM 619 C CA . GLU A 1 75 ? -6.739 6.285 6.398 1.00 98.38 75 GLU A CA 1
ATOM 620 C C . GLU A 1 75 ? -6.828 7.663 5.728 1.00 98.38 75 GLU A C 1
ATOM 622 O O . GLU A 1 75 ? -5.827 8.348 5.533 1.00 98.38 75 GLU A O 1
ATOM 627 N N . TYR A 1 76 ? -8.048 8.143 5.463 1.00 98.38 76 TYR A N 1
ATOM 628 C CA . TYR A 1 76 ? -8.246 9.456 4.854 1.00 98.38 76 TYR A CA 1
ATOM 629 C C . TYR A 1 76 ? -7.739 10.619 5.718 1.00 98.38 76 TYR A C 1
ATOM 631 O O . TYR A 1 76 ? -7.215 11.610 5.198 1.00 98.38 76 TYR A O 1
ATOM 639 N N . GLU A 1 77 ? -7.903 10.544 7.041 1.00 98.31 77 GLU A N 1
ATOM 640 C CA . GLU A 1 77 ? -7.333 11.547 7.942 1.00 98.31 77 GLU A CA 1
ATOM 641 C C . GLU A 1 77 ? -5.802 11.509 7.934 1.00 98.31 77 GLU A C 1
ATOM 643 O O . GLU A 1 77 ? -5.183 12.579 7.957 1.00 98.31 77 GLU A O 1
ATOM 648 N N . MET A 1 78 ? -5.195 10.320 7.865 1.00 98.19 78 MET A N 1
ATOM 649 C CA . MET A 1 78 ? -3.742 10.171 7.763 1.00 98.19 78 MET A CA 1
ATOM 650 C C . MET A 1 78 ? -3.228 10.717 6.430 1.00 98.19 78 MET A C 1
ATOM 652 O O . MET A 1 78 ? -2.355 11.582 6.432 1.00 98.19 78 MET A O 1
ATOM 656 N N . TYR A 1 79 ? -3.868 10.382 5.309 1.00 96.88 79 TYR A N 1
ATOM 657 C CA . TYR A 1 79 ? -3.587 10.971 3.995 1.00 96.88 79 TYR A CA 1
ATOM 658 C C . TYR A 1 79 ? -3.588 12.508 4.032 1.00 96.88 79 TYR A C 1
ATOM 660 O O . TYR A 1 79 ? -2.626 13.168 3.630 1.00 96.88 79 TYR A O 1
ATOM 668 N N . LYS A 1 80 ? -4.646 13.119 4.581 1.00 96.38 80 LYS A N 1
ATOM 669 C CA . LYS A 1 80 ? -4.734 14.585 4.709 1.00 96.38 80 LYS A CA 1
ATOM 670 C C . LYS A 1 80 ? -3.663 15.171 5.622 1.00 96.38 80 LYS A C 1
ATOM 672 O O . LYS A 1 80 ? -3.312 16.340 5.458 1.00 96.38 80 LYS A O 1
ATOM 677 N N . ARG A 1 81 ? -3.213 14.427 6.633 1.00 95.44 81 ARG A N 1
ATOM 678 C CA . ARG A 1 81 ? -2.122 14.847 7.514 1.00 95.44 81 ARG A CA 1
ATOM 679 C C . ARG A 1 81 ? -0.804 14.845 6.751 1.00 95.44 81 ARG A C 1
ATOM 681 O O . ARG A 1 81 ? -0.106 15.852 6.808 1.00 95.44 81 ARG A O 1
ATOM 688 N N . VAL A 1 82 ? -0.515 13.779 6.008 1.00 94.69 82 VAL A N 1
ATOM 689 C CA . VAL A 1 82 ? 0.678 13.658 5.162 1.00 94.69 82 VAL A CA 1
ATOM 690 C C . VAL A 1 82 ? 0.743 14.807 4.158 1.00 94.69 82 VAL A C 1
ATOM 692 O O . VAL A 1 82 ? 1.749 15.507 4.113 1.00 94.69 82 VAL A O 1
ATOM 695 N N . LEU A 1 83 ? -0.354 15.121 3.459 1.00 91.25 83 LEU A N 1
ATOM 696 C CA . LEU A 1 83 ? -0.399 16.254 2.520 1.00 91.25 83 LEU A CA 1
ATOM 697 C C . LEU A 1 83 ? -0.094 17.626 3.145 1.00 91.25 83 LEU A C 1
ATOM 699 O O . LEU A 1 83 ? 0.241 18.569 2.436 1.00 91.25 83 LEU A O 1
ATOM 703 N N . LYS A 1 84 ? -0.242 17.777 4.463 1.00 92.19 84 LYS A N 1
ATOM 704 C CA . LYS A 1 84 ? 0.067 19.031 5.163 1.00 92.19 84 LYS A CA 1
ATOM 705 C C . LYS A 1 84 ? 1.522 19.120 5.612 1.00 92.19 84 LYS A C 1
ATOM 707 O O . LYS A 1 84 ? 1.913 20.188 6.076 1.00 92.19 84 LYS A O 1
ATOM 712 N N . LYS A 1 85 ? 2.306 18.042 5.524 1.00 90.12 85 LYS A N 1
ATOM 713 C CA . LYS A 1 85 ? 3.718 18.062 5.920 1.00 90.12 85 LYS A CA 1
ATOM 714 C C . LYS A 1 85 ? 4.531 18.816 4.872 1.00 90.12 85 LYS A C 1
ATOM 716 O O . LYS A 1 85 ? 4.404 18.567 3.674 1.00 90.12 85 LYS A O 1
ATOM 721 N N . ASP A 1 86 ? 5.386 19.724 5.336 1.00 82.69 86 ASP A N 1
ATOM 722 C CA . ASP A 1 86 ? 6.201 20.587 4.471 1.00 82.69 86 ASP A CA 1
ATOM 723 C C . ASP A 1 86 ? 7.091 19.783 3.510 1.00 82.69 86 ASP A C 1
ATOM 725 O O . ASP A 1 86 ? 7.254 20.164 2.352 1.00 82.69 86 ASP A O 1
ATOM 729 N N . GLU A 1 87 ? 7.568 18.617 3.951 1.00 80.12 87 GLU A N 1
ATOM 730 C CA . GLU A 1 87 ? 8.388 17.675 3.177 1.00 80.12 87 GLU A CA 1
ATOM 731 C C . GLU A 1 87 ? 7.739 17.254 1.847 1.00 80.12 87 GLU A C 1
ATOM 733 O O . GLU A 1 87 ? 8.438 17.016 0.860 1.00 80.12 87 GLU A O 1
ATOM 738 N N . PHE A 1 88 ? 6.402 17.220 1.782 1.00 80.06 88 PHE A N 1
ATOM 739 C CA . PHE A 1 88 ? 5.664 16.865 0.568 1.00 80.06 88 PHE A CA 1
ATOM 740 C C . PHE A 1 88 ? 5.172 18.080 -0.232 1.00 80.06 88 PHE A C 1
ATOM 742 O O . PHE A 1 88 ? 4.783 17.922 -1.392 1.00 80.06 88 PHE A O 1
ATOM 749 N N . ASN A 1 89 ? 5.277 19.291 0.321 1.00 70.88 89 ASN A N 1
ATOM 750 C CA . ASN A 1 89 ? 4.928 20.548 -0.350 1.00 70.88 89 ASN A CA 1
ATOM 751 C C . ASN A 1 89 ? 6.079 21.123 -1.201 1.00 70.88 89 ASN A C 1
ATOM 753 O O . ASN A 1 89 ? 5.871 22.046 -1.992 1.00 70.88 89 ASN A O 1
ATOM 757 N N . GLU A 1 90 ? 7.296 20.587 -1.069 1.00 62.75 90 GLU A N 1
ATOM 758 C CA . GLU A 1 90 ? 8.467 21.031 -1.827 1.00 62.75 90 GLU A CA 1
ATOM 759 C C . GLU A 1 90 ? 8.640 20.326 -3.195 1.00 62.75 90 GLU A C 1
ATOM 761 O O . GLU A 1 90 ? 7.960 19.352 -3.541 1.00 62.75 90 GLU A O 1
ATOM 766 N N . LYS A 1 91 ? 9.563 20.876 -4.009 1.00 58.47 91 LYS A N 1
ATOM 767 C CA . LYS A 1 91 ? 9.929 20.428 -5.371 1.00 58.47 91 LYS A CA 1
ATOM 768 C C . LYS A 1 91 ? 10.175 18.906 -5.437 1.00 58.47 91 LYS A C 1
ATOM 770 O O . LYS A 1 91 ? 10.632 18.336 -4.452 1.00 58.47 91 LYS A O 1
ATOM 775 N N . PRO A 1 92 ? 9.964 18.255 -6.604 1.00 62.56 92 PRO A N 1
ATOM 776 C CA . PRO A 1 92 ? 10.172 16.813 -6.764 1.00 62.56 92 PRO A CA 1
ATOM 777 C C . PRO A 1 92 ? 11.549 16.377 -6.256 1.00 62.56 92 PRO A C 1
ATOM 779 O O . PRO A 1 92 ? 12.542 17.083 -6.484 1.00 62.56 92 PRO A O 1
ATOM 782 N N . PHE A 1 93 ? 11.601 15.220 -5.583 1.00 66.12 93 PHE A N 1
ATOM 783 C CA . PHE A 1 93 ? 12.837 14.675 -5.029 1.00 66.12 93 PHE A CA 1
ATOM 784 C C . PHE A 1 93 ? 13.913 14.643 -6.117 1.00 66.12 93 PHE A C 1
ATOM 786 O O . PHE A 1 93 ? 13.763 14.012 -7.168 1.00 66.12 93 PHE A O 1
ATOM 793 N N . LYS A 1 94 ? 15.016 15.362 -5.887 1.00 60.19 94 LYS A N 1
ATOM 794 C CA . LYS A 1 94 ? 16.156 15.331 -6.801 1.00 60.19 94 LYS A CA 1
ATOM 795 C C . LYS A 1 94 ? 16.834 13.978 -6.653 1.00 60.19 94 LYS A C 1
ATOM 797 O O . LYS A 1 94 ? 17.622 13.781 -5.733 1.00 60.19 94 LYS A O 1
ATOM 802 N N . ILE A 1 95 ? 16.556 13.072 -7.584 1.00 59.56 95 ILE A N 1
ATOM 803 C CA . ILE A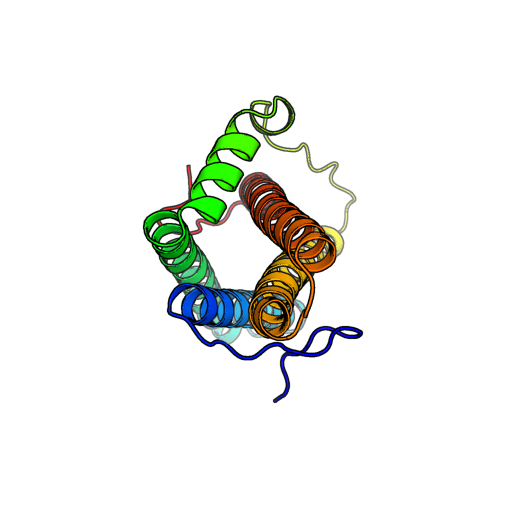 1 95 ? 17.367 11.870 -7.757 1.00 59.56 95 ILE A CA 1
ATOM 804 C C . ILE A 1 95 ? 18.773 12.355 -8.123 1.00 59.56 95 ILE A C 1
ATOM 806 O O . ILE A 1 95 ? 18.997 12.865 -9.224 1.00 59.56 95 ILE A O 1
ATOM 810 N N . GLN A 1 96 ? 19.718 12.262 -7.185 1.00 58.34 96 GLN A N 1
ATOM 811 C CA . GLN A 1 96 ? 21.130 12.360 -7.529 1.00 58.34 96 GLN A CA 1
ATOM 812 C C . GLN A 1 96 ? 21.417 11.119 -8.368 1.00 58.34 96 GLN A C 1
ATOM 814 O O . GLN A 1 96 ? 21.444 10.013 -7.836 1.00 58.34 96 GLN A O 1
ATOM 819 N N . ASN A 1 97 ? 21.500 11.285 -9.689 1.00 48.75 97 ASN A N 1
ATOM 820 C CA . ASN A 1 97 ? 21.806 10.185 -10.594 1.00 48.75 97 ASN A CA 1
ATOM 821 C C . ASN A 1 97 ? 23.202 9.655 -10.236 1.00 48.75 97 ASN A C 1
ATOM 823 O O . ASN A 1 97 ? 24.204 10.205 -10.683 1.00 48.75 97 ASN A O 1
ATOM 827 N N . GLY A 1 98 ? 23.270 8.606 -9.418 1.00 51.81 98 GLY A N 1
ATOM 828 C CA . GLY A 1 98 ? 24.339 7.629 -9.556 1.00 51.81 98 GLY A CA 1
ATOM 829 C C . GLY A 1 98 ? 24.141 6.938 -10.902 1.00 51.81 98 GLY A C 1
ATOM 830 O O . GLY A 1 98 ? 23.003 6.695 -11.303 1.00 51.81 98 GLY A O 1
ATOM 831 N N . ASP A 1 99 ? 25.221 6.654 -11.624 1.00 51.06 99 ASP A N 1
ATOM 832 C CA . ASP A 1 99 ? 25.207 6.204 -13.027 1.00 51.06 99 ASP A CA 1
ATOM 833 C C . ASP A 1 99 ? 24.459 4.869 -13.302 1.00 51.06 99 ASP A C 1
ATOM 835 O O . ASP A 1 99 ? 24.423 4.393 -14.437 1.00 51.06 99 ASP A O 1
ATOM 839 N N . ASN A 1 100 ? 23.796 4.263 -12.310 1.00 54.19 100 ASN A N 1
ATOM 840 C CA . ASN A 1 100 ? 23.148 2.958 -12.410 1.00 54.19 100 ASN A CA 1
ATOM 841 C C . ASN A 1 100 ? 21.612 3.040 -12.373 1.00 54.19 100 ASN A C 1
ATOM 843 O O . ASN A 1 100 ? 20.990 3.138 -11.319 1.00 54.19 100 ASN A O 1
ATOM 847 N N . LYS A 1 101 ? 20.959 2.833 -13.529 1.00 55.03 101 LYS A N 1
ATOM 848 C CA . LYS A 1 101 ? 19.496 2.593 -13.630 1.00 55.03 101 LYS A CA 1
ATOM 849 C C . LYS A 1 101 ? 18.995 1.459 -12.718 1.00 55.03 101 LYS A C 1
ATOM 851 O O . LYS A 1 101 ? 17.832 1.470 -12.317 1.00 55.03 101 LYS A O 1
ATOM 856 N N . LYS A 1 102 ? 19.865 0.492 -12.398 1.00 58.00 102 LYS A N 1
ATOM 857 C CA . LYS A 1 102 ? 19.588 -0.608 -11.464 1.00 58.00 102 LYS A CA 1
ATOM 858 C C . LYS A 1 102 ? 19.247 -0.091 -10.063 1.00 58.00 102 LYS A C 1
ATOM 860 O O . LYS A 1 102 ? 18.341 -0.634 -9.435 1.00 58.00 102 LYS A O 1
ATOM 865 N N . ASP A 1 103 ? 19.875 0.998 -9.629 1.00 67.19 103 ASP A N 1
ATOM 866 C CA . ASP A 1 103 ? 19.656 1.579 -8.303 1.00 67.19 103 ASP A CA 1
ATOM 867 C C . ASP A 1 103 ? 18.256 2.202 -8.211 1.00 67.19 103 ASP A C 1
ATOM 869 O O . ASP A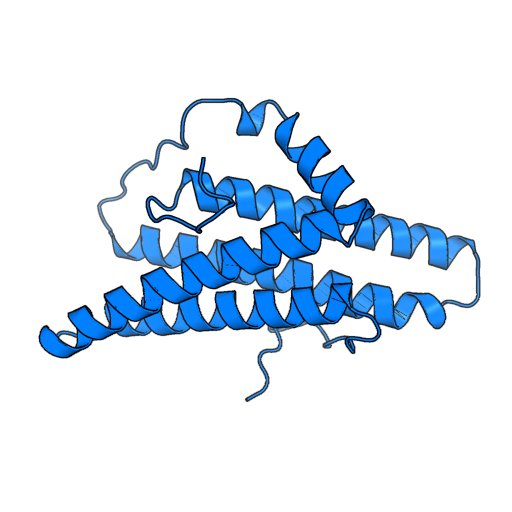 1 103 ? 17.587 2.041 -7.196 1.00 67.19 103 ASP A O 1
ATOM 873 N N . LYS A 1 104 ? 17.752 2.802 -9.307 1.00 73.38 104 LYS A N 1
ATOM 874 C CA . LYS A 1 104 ? 16.396 3.381 -9.351 1.00 73.38 104 LYS A CA 1
ATOM 875 C C . LYS A 1 104 ? 15.285 2.323 -9.264 1.00 73.38 104 LYS A C 1
ATOM 877 O O . LYS A 1 104 ? 14.320 2.510 -8.533 1.00 73.38 104 LYS A O 1
ATOM 882 N N . ARG A 1 105 ? 15.374 1.228 -10.026 1.00 77.62 105 ARG A N 1
ATOM 883 C CA . ARG A 1 105 ? 14.362 0.154 -9.938 1.00 77.62 105 ARG A CA 1
ATOM 884 C C . ARG A 1 105 ? 14.407 -0.529 -8.572 1.00 77.62 105 ARG A C 1
ATOM 886 O O . ARG A 1 105 ? 13.364 -0.777 -7.989 1.00 77.62 105 ARG A O 1
ATOM 893 N N . THR A 1 106 ? 15.614 -0.751 -8.047 1.00 82.69 106 THR A N 1
ATOM 894 C CA . THR A 1 106 ? 15.806 -1.357 -6.723 1.00 82.69 106 THR A 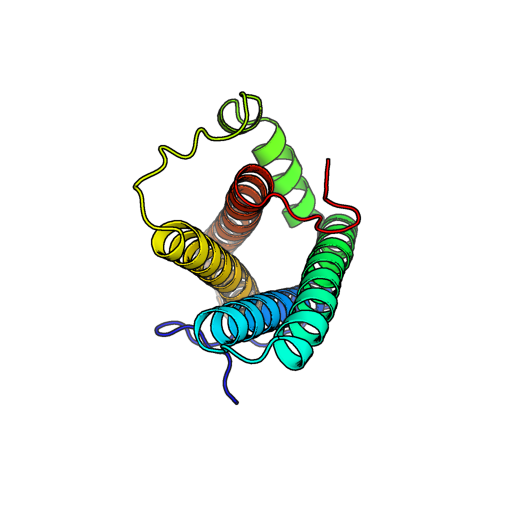CA 1
ATOM 895 C C . THR A 1 106 ? 15.171 -0.504 -5.626 1.00 82.69 106 THR A C 1
ATOM 897 O O . THR A 1 106 ? 14.420 -1.047 -4.828 1.00 82.69 106 THR A O 1
ATOM 900 N N . ILE A 1 107 ? 15.390 0.820 -5.618 1.00 87.56 107 ILE A N 1
ATOM 901 C CA . ILE A 1 107 ? 14.777 1.690 -4.600 1.00 87.56 107 ILE A CA 1
ATOM 902 C C . ILE A 1 107 ? 13.251 1.754 -4.727 1.00 87.56 107 ILE A C 1
ATOM 904 O O . ILE A 1 107 ? 12.570 1.753 -3.710 1.00 87.56 107 ILE A O 1
ATOM 908 N N . LEU A 1 108 ? 12.704 1.768 -5.950 1.00 91.12 108 LEU A N 1
ATOM 909 C CA . LEU A 1 108 ? 11.252 1.753 -6.149 1.00 91.12 108 LEU A CA 1
ATOM 910 C C . LEU A 1 108 ? 10.624 0.463 -5.614 1.00 91.12 108 LEU A C 1
ATOM 912 O O . LEU A 1 108 ? 9.638 0.545 -4.895 1.00 91.12 108 LEU A O 1
ATOM 916 N N . ASN A 1 109 ? 11.217 -0.696 -5.906 1.00 91.06 109 ASN A N 1
ATOM 917 C CA . ASN A 1 109 ? 10.747 -1.970 -5.359 1.00 91.06 109 ASN A CA 1
ATOM 918 C C . ASN A 1 109 ? 10.880 -2.006 -3.827 1.00 91.06 109 ASN A C 1
ATOM 920 O O . ASN A 1 109 ? 9.974 -2.454 -3.143 1.00 91.06 109 ASN A O 1
ATOM 924 N N . THR A 1 110 ? 11.968 -1.471 -3.258 1.00 91.31 110 THR A N 1
ATOM 925 C CA . THR A 1 110 ? 12.097 -1.352 -1.794 1.00 91.31 110 THR A CA 1
ATOM 926 C C . THR A 1 110 ? 10.968 -0.520 -1.190 1.00 91.31 110 THR A 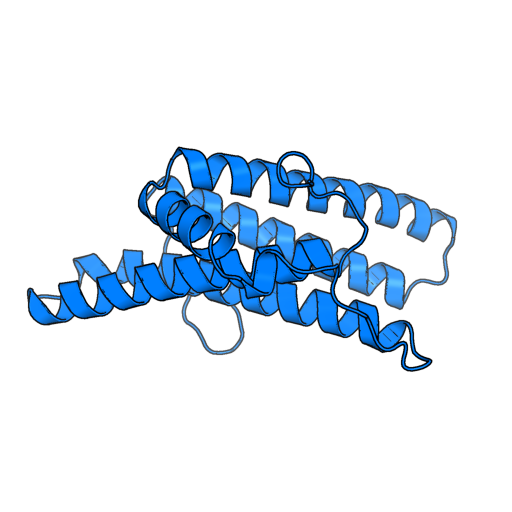C 1
ATOM 928 O O . THR A 1 110 ? 10.327 -0.988 -0.262 1.00 91.31 110 THR A O 1
ATOM 931 N N . ILE A 1 111 ? 10.662 0.651 -1.757 1.00 94.31 111 ILE A N 1
ATOM 932 C CA . ILE A 1 111 ? 9.551 1.487 -1.279 1.00 94.31 111 ILE A CA 1
ATOM 933 C C . ILE A 1 111 ? 8.212 0.743 -1.394 1.00 94.31 111 ILE A C 1
ATOM 935 O O . ILE A 1 111 ? 7.390 0.835 -0.490 1.00 94.31 111 ILE A O 1
ATOM 939 N N . ARG A 1 112 ? 7.974 -0.004 -2.480 1.00 95.38 112 ARG A N 1
ATOM 940 C CA . ARG A 1 112 ? 6.739 -0.789 -2.648 1.00 95.38 112 ARG A CA 1
ATOM 941 C C . ARG A 1 112 ? 6.630 -1.933 -1.644 1.00 95.38 112 ARG A C 1
ATOM 943 O O . ARG A 1 112 ? 5.552 -2.129 -1.090 1.00 95.38 112 ARG A O 1
ATOM 950 N N . GLU A 1 113 ? 7.723 -2.638 -1.366 1.00 93.56 113 GLU A N 1
ATOM 951 C CA . GLU A 1 113 ? 7.763 -3.646 -0.302 1.00 93.56 113 GLU A CA 1
ATOM 952 C C . GLU A 1 113 ? 7.543 -3.029 1.084 1.00 93.56 113 GLU A C 1
ATOM 954 O O . GLU A 1 113 ? 6.851 -3.635 1.902 1.00 93.56 113 GLU A O 1
ATOM 959 N N . ASP A 1 114 ? 8.058 -1.823 1.336 1.00 95.00 114 ASP A N 1
ATOM 960 C CA . ASP A 1 114 ? 7.810 -1.101 2.586 1.00 95.00 114 ASP A CA 1
ATOM 961 C C . ASP A 1 114 ? 6.315 -0.741 2.710 1.00 95.00 114 ASP A C 1
ATOM 963 O O . ASP A 1 114 ? 5.690 -1.108 3.702 1.00 95.00 114 ASP A O 1
ATOM 967 N N . ILE A 1 115 ? 5.691 -0.158 1.671 1.00 96.75 115 ILE A N 1
ATOM 968 C CA . ILE A 1 115 ? 4.237 0.132 1.643 1.00 96.75 115 ILE A CA 1
ATOM 969 C C . ILE A 1 115 ? 3.415 -1.140 1.886 1.00 96.75 115 ILE A C 1
ATOM 971 O O . ILE A 1 115 ? 2.460 -1.144 2.664 1.00 96.75 115 ILE A O 1
ATOM 975 N N . LYS A 1 116 ? 3.779 -2.235 1.214 1.00 95.19 116 LYS A N 1
ATOM 976 C CA . LYS A 1 116 ? 3.146 -3.543 1.401 1.00 95.19 116 LYS A CA 1
ATOM 977 C C . LYS A 1 116 ? 3.240 -3.999 2.857 1.00 95.19 116 LYS A C 1
ATOM 979 O O . LYS A 1 116 ? 2.246 -4.484 3.394 1.00 95.19 116 LYS A O 1
ATOM 984 N N . GLY A 1 117 ? 4.402 -3.833 3.487 1.00 93.62 117 GLY A N 1
ATOM 985 C CA . GLY A 1 117 ? 4.611 -4.135 4.900 1.00 93.62 117 GLY A CA 1
ATOM 986 C C . GLY A 1 117 ? 3.674 -3.346 5.816 1.00 93.62 117 GLY A C 1
ATOM 987 O O . GLY A 1 117 ? 3.077 -3.944 6.712 1.00 93.62 117 GLY A O 1
ATOM 988 N N . GLU A 1 118 ? 3.477 -2.053 5.546 1.00 97.19 118 GLU A N 1
ATOM 989 C CA . GLU A 1 118 ? 2.555 -1.214 6.324 1.00 97.19 118 GLU A CA 1
ATOM 990 C C . GLU A 1 118 ? 1.099 -1.685 6.191 1.00 97.19 118 GLU A C 1
ATOM 992 O O . GLU A 1 118 ? 0.393 -1.839 7.190 1.00 97.19 118 GLU A O 1
ATOM 997 N N . PHE A 1 119 ? 0.639 -2.021 4.980 1.00 96.25 119 PHE A N 1
ATOM 998 C CA . PHE A 1 119 ? -0.714 -2.561 4.800 1.00 96.25 119 PHE A CA 1
ATOM 999 C C . PHE A 1 119 ? -0.905 -3.928 5.465 1.00 96.25 119 PHE A C 1
ATOM 1001 O O . PHE A 1 119 ? -1.950 -4.163 6.075 1.00 96.25 119 PHE A O 1
ATOM 1008 N N . GLU A 1 120 ? 0.085 -4.823 5.392 1.00 94.50 120 GLU A N 1
ATOM 1009 C CA . GLU A 1 120 ? 0.036 -6.108 6.099 1.00 94.50 120 GLU A CA 1
ATOM 1010 C C . GLU A 1 120 ? -0.032 -5.912 7.621 1.00 94.50 120 GLU A C 1
ATOM 1012 O O . GLU A 1 120 ? -0.783 -6.624 8.296 1.00 94.50 120 GLU A O 1
ATOM 1017 N N . ALA A 1 121 ? 0.703 -4.932 8.156 1.00 94.69 121 ALA A N 1
ATOM 1018 C CA . ALA A 1 121 ? 0.675 -4.583 9.571 1.00 94.69 121 ALA A CA 1
ATOM 1019 C C . ALA A 1 121 ? -0.709 -4.079 9.999 1.00 94.69 121 ALA A C 1
ATOM 1021 O O . ALA A 1 121 ? -1.244 -4.558 10.998 1.00 94.69 121 ALA A O 1
ATOM 1022 N N . VAL A 1 122 ? -1.341 -3.196 9.216 1.00 96.31 122 VAL A N 1
ATOM 1023 C CA . VAL A 1 122 ? -2.709 -2.731 9.500 1.00 96.31 122 VAL A CA 1
ATOM 1024 C C . VAL A 1 122 ? -3.695 -3.901 9.527 1.00 9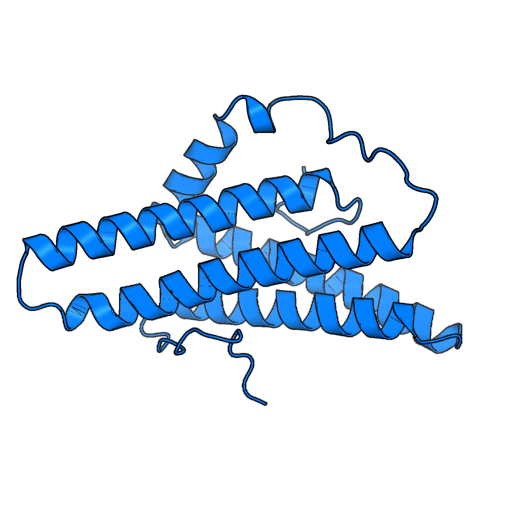6.31 122 VAL A C 1
ATOM 1026 O O . VAL A 1 122 ? -4.444 -4.037 10.495 1.00 96.31 122 VAL A O 1
ATOM 1029 N N . VAL A 1 123 ? -3.658 -4.790 8.526 1.00 94.94 123 VAL A N 1
ATOM 1030 C CA . VAL A 1 123 ? -4.540 -5.972 8.479 1.00 94.94 123 VAL A CA 1
ATOM 1031 C C . VAL A 1 123 ? -4.316 -6.878 9.697 1.00 94.94 123 VAL A C 1
ATOM 1033 O O . VAL A 1 123 ? -5.281 -7.343 10.305 1.00 94.94 123 VAL A O 1
ATOM 1036 N N . LEU A 1 124 ? -3.061 -7.117 10.090 1.00 94.19 124 LEU A N 1
ATOM 1037 C CA . LEU A 1 124 ? -2.719 -7.910 11.275 1.00 94.19 124 LEU A CA 1
ATOM 1038 C C . LEU A 1 124 ? -3.217 -7.267 12.568 1.00 94.19 124 LEU A C 1
ATOM 1040 O O . LEU A 1 124 ? -3.823 -7.933 13.405 1.00 94.19 124 LEU A O 1
ATOM 1044 N N . TYR A 1 125 ? -2.943 -5.986 12.768 1.00 95.44 125 TYR A N 1
ATOM 1045 C CA . TYR A 1 125 ? -3.241 -5.323 14.028 1.00 95.44 125 TYR A CA 1
ATOM 1046 C C . TYR A 1 125 ? -4.739 -5.086 14.212 1.00 95.44 125 TYR A C 1
ATOM 1048 O O . TYR A 1 125 ? -5.232 -5.235 15.330 1.00 95.44 125 TYR A O 1
ATOM 1056 N N . GLU A 1 126 ? -5.482 -4.797 13.141 1.00 94.81 126 GLU A N 1
ATOM 1057 C CA . GLU A 1 126 ? -6.945 -4.739 13.195 1.00 94.81 126 GLU A CA 1
ATOM 1058 C C . GLU A 1 126 ? -7.558 -6.120 13.497 1.00 94.81 126 GLU A C 1
ATOM 1060 O O . GLU A 1 126 ? -8.505 -6.200 14.279 1.00 94.81 126 GLU A O 1
ATOM 1065 N N . ASP A 1 127 ? -6.992 -7.215 12.966 1.00 93.56 127 ASP A N 1
ATOM 1066 C CA . ASP A 1 127 ? -7.400 -8.589 13.307 1.00 93.56 127 ASP A CA 1
ATOM 1067 C C . ASP A 1 127 ? -7.210 -8.879 14.811 1.00 93.56 127 ASP A C 1
ATOM 1069 O O . ASP A 1 127 ? -8.125 -9.395 15.464 1.00 93.56 127 ASP A O 1
ATOM 1073 N N . LEU A 1 128 ? -6.059 -8.479 15.366 1.00 93.50 128 LEU A N 1
ATOM 1074 C CA . LEU A 1 128 ? -5.678 -8.691 16.768 1.00 93.50 128 LEU A CA 1
ATOM 1075 C C . LEU A 1 128 ? -6.391 -7.767 17.766 1.00 93.50 128 LEU A C 1
ATOM 1077 O O . LEU A 1 128 ? -6.467 -8.097 18.951 1.00 93.50 128 LEU A O 1
ATOM 1081 N N . LEU A 1 129 ? -6.915 -6.616 17.336 1.00 93.94 129 LEU A N 1
ATOM 1082 C CA . LEU A 1 129 ? -7.509 -5.611 18.228 1.00 93.94 129 LEU A CA 1
ATOM 1083 C C . LEU A 1 129 ? -8.685 -6.160 19.055 1.00 93.94 129 LEU A C 1
ATOM 1085 O O . LEU A 1 129 ? -8.886 -5.766 20.211 1.00 93.94 129 LEU A O 1
ATOM 1089 N N . ASP A 1 130 ? -9.436 -7.101 18.483 1.00 88.06 130 ASP A N 1
ATOM 1090 C CA . ASP A 1 130 ? -10.541 -7.788 19.155 1.00 88.06 130 ASP A CA 1
ATOM 1091 C C . ASP A 1 130 ? -10.072 -8.741 20.262 1.00 88.06 130 ASP A C 1
ATOM 1093 O O . ASP A 1 130 ? -10.809 -8.975 21.223 1.00 88.06 130 ASP A O 1
ATOM 1097 N N . GLU A 1 131 ? -8.847 -9.259 20.157 1.00 93.19 131 GLU A N 1
ATOM 1098 C CA . GLU A 1 131 ? -8.272 -10.236 21.087 1.00 93.19 131 GLU A CA 1
ATOM 1099 C C . GLU A 1 131 ? -7.659 -9.579 22.331 1.00 93.19 131 GLU A C 1
ATOM 1101 O O . GLU A 1 131 ? -7.486 -10.234 23.362 1.00 93.19 131 GLU A O 1
ATOM 1106 N N . ILE A 1 132 ? -7.361 -8.276 22.271 1.00 96.00 132 ILE A N 1
ATOM 1107 C CA . ILE A 1 132 ? -6.796 -7.537 23.402 1.00 96.00 132 ILE A CA 1
ATOM 1108 C C . ILE A 1 132 ? -7.861 -7.367 24.504 1.00 96.00 132 ILE A C 1
ATOM 1110 O O . ILE A 1 132 ? -8.917 -6.781 24.254 1.00 96.00 132 ILE A O 1
ATOM 1114 N N . PRO A 1 133 ? -7.626 -7.846 25.740 1.00 96.31 133 PRO A N 1
ATOM 1115 C CA . PRO A 1 133 ? -8.671 -7.903 26.763 1.00 96.31 133 PRO A CA 1
ATOM 1116 C C . PRO A 1 133 ? -8.930 -6.562 27.458 1.00 96.31 133 PRO A C 1
ATOM 1118 O O . PRO A 1 133 ? -10.026 -6.335 27.972 1.00 96.31 133 PRO A O 1
ATOM 1121 N N . ASP A 1 134 ? -7.935 -5.676 27.508 1.00 97.31 134 ASP A N 1
ATOM 1122 C CA . ASP A 1 134 ? -7.984 -4.443 28.282 1.00 97.31 134 ASP A CA 1
ATOM 1123 C C . ASP A 1 134 ? -8.003 -3.185 27.397 1.00 97.31 134 ASP A C 1
ATOM 1125 O O . ASP A 1 134 ? -7.589 -3.171 26.237 1.00 97.31 134 ASP A O 1
ATOM 1129 N N . ARG A 1 135 ? -8.524 -2.090 27.958 1.00 97.50 135 ARG A N 1
ATOM 1130 C CA . ARG A 1 135 ? -8.692 -0.826 27.230 1.00 97.50 135 ARG A CA 1
ATOM 1131 C C . ARG A 1 135 ? -7.361 -0.142 26.915 1.00 97.50 135 ARG A C 1
ATOM 1133 O O . ARG A 1 135 ? -7.278 0.558 25.910 1.00 97.50 135 ARG A O 1
ATOM 1140 N N . GLU A 1 136 ? -6.360 -0.283 27.777 1.00 97.94 136 GLU A N 1
ATOM 1141 C CA . GLU A 1 136 ? -5.062 0.365 27.589 1.00 97.94 136 GLU A CA 1
ATOM 1142 C C . GLU A 1 136 ? -4.332 -0.257 26.398 1.00 97.94 136 GLU A C 1
ATOM 1144 O O . GLU A 1 136 ? -3.954 0.467 25.476 1.00 97.94 136 GLU A O 1
ATOM 1149 N N . GLY A 1 137 ? -4.264 -1.587 26.346 1.00 98.06 137 GLY A N 1
ATOM 1150 C CA . GLY A 1 137 ? -3.731 -2.342 25.220 1.00 98.06 137 GLY A CA 1
ATOM 1151 C C . GLY A 1 137 ? -4.451 -2.018 23.912 1.00 98.06 137 GLY A C 1
ATOM 1152 O O . GLY A 1 137 ? -3.789 -1.738 22.914 1.00 98.06 137 GLY A O 1
ATOM 1153 N N . LYS A 1 138 ? -5.793 -1.955 23.915 1.00 98.12 138 LYS A N 1
ATOM 1154 C CA . LYS A 1 138 ? -6.561 -1.558 22.719 1.00 98.12 138 LYS A CA 1
ATOM 1155 C C . LYS A 1 138 ? -6.207 -0.156 22.239 1.00 98.12 138 LYS A C 1
ATOM 1157 O O . LYS A 1 138 ? -6.029 0.045 21.045 1.00 98.12 138 LYS A O 1
ATOM 1162 N N . ASN A 1 139 ? -6.080 0.809 23.149 1.00 98.19 139 ASN A N 1
ATOM 1163 C CA . ASN A 1 139 ? -5.724 2.179 22.778 1.00 98.19 139 ASN A CA 1
ATOM 1164 C C . ASN A 1 139 ? -4.304 2.268 22.201 1.00 98.19 139 ASN A C 1
ATOM 1166 O O . ASN A 1 139 ? -4.085 3.010 21.245 1.00 98.19 139 ASN A O 1
ATOM 1170 N N . ILE A 1 140 ? -3.344 1.538 22.779 1.00 98.38 140 ILE A N 1
ATOM 1171 C CA . ILE A 1 140 ? -1.960 1.500 22.289 1.00 98.38 140 ILE A CA 1
ATOM 1172 C C . ILE A 1 140 ? -1.915 0.868 20.897 1.00 98.38 140 ILE A C 1
ATOM 1174 O O . ILE A 1 140 ? -1.345 1.465 19.988 1.00 98.38 140 ILE A O 1
ATOM 1178 N N . LEU A 1 141 ? -2.551 -0.291 20.711 1.00 98.12 141 LEU A N 1
ATOM 1179 C CA . LEU A 1 141 ? -2.574 -0.974 19.419 1.00 98.12 141 LEU A CA 1
ATOM 1180 C C . LEU A 1 141 ? -3.291 -0.143 18.352 1.00 98.12 141 LEU A C 1
ATOM 1182 O O . LEU A 1 141 ? -2.795 -0.013 17.242 1.00 98.12 141 LEU A O 1
ATOM 1186 N N . HIS A 1 142 ? -4.405 0.497 18.705 1.00 98.19 142 HIS A N 1
ATOM 1187 C CA . HIS A 1 142 ? -5.102 1.415 17.809 1.00 98.19 142 HIS A CA 1
ATOM 1188 C C . HIS A 1 142 ? -4.234 2.606 17.393 1.00 98.19 142 HIS A C 1
ATOM 1190 O O . HIS A 1 142 ? -4.279 3.035 16.246 1.00 98.19 142 HIS A O 1
ATOM 1196 N N . LYS A 1 143 ? -3.420 3.146 18.306 1.00 98.44 143 LYS A N 1
ATOM 1197 C CA . LYS A 1 143 ? -2.461 4.192 17.945 1.00 98.44 143 LYS A CA 1
ATOM 1198 C C . LYS A 1 143 ? -1.437 3.677 16.930 1.00 98.44 143 LYS A C 1
ATOM 1200 O O . LYS A 1 143 ? -1.200 4.368 15.952 1.00 98.44 143 LYS A O 1
ATOM 1205 N N . ILE A 1 144 ? -0.886 2.481 17.145 1.00 98.31 144 ILE A N 1
ATOM 1206 C CA . ILE A 1 144 ? 0.059 1.862 16.203 1.00 98.31 144 ILE A CA 1
ATOM 1207 C C . ILE A 1 144 ? -0.602 1.687 14.832 1.00 98.31 144 ILE A C 1
ATOM 1209 O O . ILE A 1 144 ? -0.020 2.085 13.838 1.00 98.31 144 ILE A O 1
ATOM 1213 N N . ILE A 1 145 ? -1.846 1.196 14.775 1.00 97.94 145 ILE A N 1
ATOM 1214 C CA . ILE A 1 145 ? -2.613 1.083 13.521 1.00 97.94 145 ILE A CA 1
ATOM 1215 C C . ILE A 1 145 ? -2.683 2.425 12.782 1.00 97.94 145 ILE A C 1
ATOM 1217 O O . ILE A 1 145 ? -2.473 2.466 11.574 1.00 97.94 145 ILE A O 1
ATOM 1221 N N . LEU A 1 146 ? -2.970 3.523 13.489 1.00 98.62 146 LEU A N 1
ATOM 1222 C CA . LEU A 1 146 ? -2.996 4.856 12.881 1.00 98.62 146 LEU A CA 1
ATOM 1223 C C . LEU A 1 146 ? -1.620 5.292 12.368 1.00 98.62 146 LEU A C 1
ATOM 1225 O O . LEU A 1 146 ? -1.558 5.910 11.309 1.00 98.62 146 LEU A O 1
ATOM 1229 N N . ASP A 1 147 ? -0.552 4.974 13.102 1.00 98.50 147 ASP A N 1
ATOM 1230 C CA . ASP A 1 147 ? 0.819 5.272 12.688 1.00 98.50 147 ASP A CA 1
ATOM 1231 C C . ASP A 1 147 ? 1.168 4.495 11.394 1.00 98.50 147 ASP A C 1
ATOM 1233 O O . ASP A 1 147 ? 1.643 5.109 10.444 1.00 98.50 147 ASP A O 1
ATOM 1237 N N . GLU A 1 148 ? 0.812 3.206 11.271 1.00 98.31 148 GLU A N 1
ATOM 1238 C CA . GLU A 1 148 ? 1.078 2.433 10.037 1.00 98.31 148 GLU A CA 1
ATOM 1239 C C . GLU A 1 148 ? 0.247 2.919 8.833 1.00 98.31 148 GLU A C 1
ATOM 1241 O O . GLU A 1 148 ? 0.750 2.975 7.710 1.00 98.31 148 GLU A O 1
ATOM 1246 N N . LYS A 1 149 ? -1.011 3.346 9.049 1.00 98.62 149 LYS A N 1
ATOM 1247 C CA . LYS A 1 149 ? -1.808 4.031 8.006 1.00 98.62 149 LYS A CA 1
ATOM 1248 C C . LYS A 1 149 ? -1.117 5.328 7.556 1.00 98.62 149 LYS A C 1
ATOM 1250 O O . LYS A 1 149 ? -1.088 5.653 6.374 1.00 98.62 149 LYS A O 1
ATOM 1255 N N . GLU A 1 150 ? -0.527 6.081 8.487 1.00 98.50 150 GLU A N 1
ATOM 1256 C CA . GLU A 1 150 ? 0.252 7.280 8.160 1.00 98.50 150 GLU A CA 1
ATOM 1257 C C . GLU A 1 150 ? 1.518 6.943 7.360 1.00 98.50 150 GLU A C 1
ATOM 1259 O O . GLU A 1 150 ? 1.757 7.582 6.335 1.00 98.50 150 GLU A O 1
ATOM 1264 N N . HIS A 1 151 ? 2.274 5.914 7.751 1.00 98.12 151 HIS A N 1
ATOM 1265 C CA . HIS A 1 151 ? 3.471 5.466 7.031 1.00 98.12 151 HIS A CA 1
ATOM 1266 C C . HIS A 1 151 ? 3.160 5.022 5.595 1.00 98.12 151 HIS A C 1
ATOM 1268 O O . HIS A 1 151 ? 3.857 5.427 4.660 1.00 98.12 151 HIS A O 1
ATOM 1274 N N . ALA A 1 152 ? 2.085 4.254 5.385 1.00 98.12 152 ALA A N 1
ATOM 1275 C CA . ALA A 1 152 ? 1.653 3.838 4.049 1.00 98.12 152 ALA A CA 1
ATOM 1276 C C . ALA A 1 152 ? 1.370 5.048 3.138 1.00 98.12 152 ALA A C 1
ATOM 1278 O O . ALA A 1 152 ? 1.747 5.069 1.958 1.00 98.12 152 AL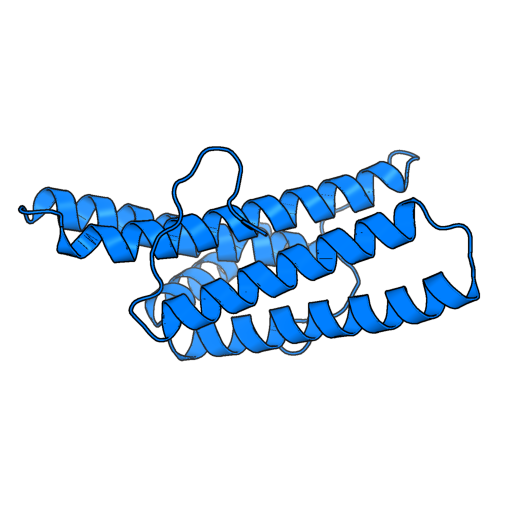A A O 1
ATOM 1279 N N . GLU A 1 153 ? 0.751 6.089 3.694 1.00 97.94 153 GLU A N 1
ATOM 1280 C CA . GLU A 1 153 ? 0.452 7.333 2.990 1.00 97.94 153 GLU A CA 1
ATOM 1281 C C . GLU A 1 153 ? 1.714 8.161 2.698 1.00 97.94 153 GLU A C 1
ATOM 1283 O O . GLU A 1 153 ? 1.877 8.659 1.581 1.00 97.94 153 GLU A O 1
ATOM 1288 N N . GLU A 1 154 ? 2.652 8.266 3.643 1.00 97.12 154 GLU A N 1
ATOM 1289 C CA . GLU A 1 154 ? 3.952 8.921 3.435 1.00 97.12 154 GLU A CA 1
ATOM 1290 C C . GLU A 1 154 ? 4.761 8.245 2.333 1.00 97.12 154 GLU A C 1
ATOM 1292 O O . GLU A 1 154 ? 5.210 8.900 1.388 1.00 97.12 154 GLU A O 1
ATOM 1297 N N . LEU A 1 155 ? 4.917 6.925 2.422 1.00 96.94 155 LEU A N 1
ATOM 1298 C CA . LEU A 1 155 ? 5.660 6.137 1.449 1.00 96.94 155 LEU A CA 1
ATOM 1299 C C . LEU A 1 155 ? 4.996 6.190 0.072 1.00 96.94 155 LEU A C 1
ATOM 1301 O O . LEU A 1 155 ? 5.694 6.279 -0.940 1.00 96.94 155 LEU A O 1
ATOM 1305 N N . THR A 1 156 ? 3.662 6.243 0.010 1.00 96.50 156 THR A N 1
ATOM 1306 C CA . THR A 1 156 ? 2.948 6.484 -1.249 1.00 96.50 156 THR A CA 1
ATOM 1307 C C . THR A 1 156 ? 3.280 7.861 -1.830 1.00 96.50 156 THR A C 1
ATOM 1309 O O . THR A 1 156 ? 3.546 7.967 -3.026 1.00 96.50 156 THR A O 1
ATOM 1312 N N . GLN A 1 157 ? 3.327 8.929 -1.025 1.00 93.94 157 GLN A N 1
ATOM 1313 C CA . GLN A 1 157 ? 3.745 10.250 -1.521 1.00 93.94 157 GLN A CA 1
ATOM 1314 C C . GLN A 1 157 ? 5.202 10.254 -2.004 1.00 93.94 157 GLN A C 1
ATOM 1316 O O . GLN A 1 157 ? 5.527 10.890 -3.011 1.00 93.94 157 GLN A O 1
ATOM 1321 N N . VAL A 1 158 ? 6.085 9.517 -1.325 1.00 92.62 158 VAL A N 1
ATOM 1322 C CA . VAL A 1 158 ? 7.465 9.308 -1.778 1.00 92.62 158 VAL A CA 1
ATOM 1323 C C . VAL A 1 158 ? 7.491 8.586 -3.127 1.00 92.62 158 VAL A C 1
ATOM 1325 O O . VAL A 1 158 ? 8.164 9.053 -4.051 1.00 92.62 158 VAL A O 1
ATOM 1328 N N . LEU A 1 159 ? 6.727 7.501 -3.273 1.00 93.31 159 LEU A N 1
ATOM 1329 C CA . LEU A 1 159 ? 6.604 6.737 -4.515 1.00 93.31 159 LEU A CA 1
ATOM 1330 C C . LEU A 1 159 ? 6.166 7.637 -5.678 1.00 93.31 159 LEU A C 1
ATOM 1332 O O . LEU A 1 159 ? 6.860 7.681 -6.693 1.00 93.31 159 LEU A O 1
ATOM 1336 N N . LEU A 1 160 ? 5.087 8.408 -5.506 1.00 91.38 160 LEU A N 1
ATOM 1337 C CA . LEU A 1 160 ? 4.533 9.297 -6.538 1.00 91.38 160 LEU A CA 1
ATOM 1338 C C . LEU A 1 160 ? 5.499 10.414 -6.964 1.00 91.38 160 LEU A C 1
ATOM 1340 O O . LEU A 1 160 ? 5.465 10.867 -8.105 1.00 91.38 160 LEU A O 1
ATOM 1344 N N . LYS A 1 161 ? 6.390 10.864 -6.074 1.00 87.56 161 LYS A N 1
ATOM 1345 C CA . LYS A 1 161 ? 7.390 11.894 -6.403 1.00 87.56 161 LYS A CA 1
ATOM 1346 C C . LYS A 1 161 ? 8.638 11.341 -7.104 1.00 87.56 161 LYS A C 1
ATOM 1348 O O . LYS A 1 161 ? 9.355 12.113 -7.746 1.00 87.56 161 LYS A O 1
ATOM 1353 N N . ILE A 1 162 ? 8.950 10.050 -6.955 1.00 86.50 162 ILE A N 1
ATOM 1354 C CA . ILE A 1 162 ? 10.167 9.415 -7.508 1.00 86.50 162 ILE A CA 1
ATOM 1355 C C . ILE A 1 162 ? 9.863 8.624 -8.787 1.00 86.50 162 ILE A C 1
ATOM 1357 O O . ILE A 1 162 ? 10.672 8.601 -9.736 1.00 86.50 162 ILE A O 1
ATOM 1361 N N . ASP A 1 163 ? 8.718 7.950 -8.813 1.00 87.88 163 ASP A N 1
ATOM 1362 C CA . ASP A 1 163 ? 8.210 7.271 -9.991 1.00 87.88 163 ASP A CA 1
ATOM 1363 C C . ASP A 1 163 ? 7.564 8.291 -10.934 1.00 87.88 163 ASP A C 1
ATOM 1365 O O . ASP A 1 163 ? 6.861 9.196 -10.506 1.00 87.88 163 ASP A O 1
ATOM 1369 N N . LYS A 1 164 ? 7.877 8.197 -12.227 1.00 81.62 164 LYS A N 1
ATOM 1370 C CA . LYS A 1 164 ? 7.345 9.140 -13.229 1.00 81.62 164 LYS A CA 1
ATOM 1371 C C . LYS A 1 164 ? 6.056 8.637 -13.867 1.00 81.62 164 LYS A C 1
ATOM 1373 O O . LYS A 1 164 ? 5.433 9.379 -14.626 1.00 81.62 164 LYS A O 1
ATOM 1378 N N . ASP A 1 165 ? 5.723 7.382 -13.608 1.00 85.50 165 ASP A N 1
ATOM 1379 C CA . ASP A 1 165 ? 4.571 6.725 -14.190 1.00 85.50 165 ASP A CA 1
ATOM 1380 C C . ASP A 1 165 ? 3.299 7.168 -13.470 1.00 85.50 165 ASP A C 1
ATOM 1382 O O . ASP A 1 165 ? 3.329 7.661 -12.340 1.00 85.50 165 ASP A O 1
ATOM 1386 N N . LYS A 1 166 ? 2.167 7.015 -14.151 1.00 87.44 166 LYS A N 1
ATOM 1387 C CA . LYS A 1 166 ? 0.870 7.384 -13.594 1.00 87.44 166 LYS A CA 1
ATOM 1388 C C . LYS A 1 166 ? 0.310 6.228 -12.778 1.00 87.44 166 LYS A C 1
ATOM 1390 O O . LYS A 1 166 ? 0.357 5.084 -13.206 1.00 87.44 166 LYS A O 1
ATOM 1395 N N . TYR A 1 167 ? -0.285 6.567 -11.646 1.00 94.50 167 TYR A N 1
ATOM 1396 C CA . TYR A 1 167 ? -1.039 5.675 -10.773 1.00 94.50 167 TYR A CA 1
ATOM 1397 C C . TYR A 1 167 ? -2.527 6.054 -10.827 1.00 94.50 167 TYR A C 1
ATOM 1399 O O . TYR A 1 167 ? -3.173 6.291 -9.812 1.00 94.50 167 TYR A O 1
ATOM 1407 N N . GLY A 1 168 ? -3.068 6.247 -12.033 1.00 92.56 168 GLY A N 1
ATOM 1408 C CA . GLY A 1 168 ? -4.479 6.591 -12.235 1.00 92.56 168 GLY A CA 1
ATOM 1409 C C . GLY A 1 168 ? -4.956 7.795 -11.396 1.00 92.56 168 GLY A C 1
ATOM 1410 O O . GLY A 1 168 ? -4.328 8.858 -11.461 1.00 92.56 168 GLY A O 1
ATOM 1411 N N . PRO A 1 169 ? -6.040 7.660 -10.599 1.00 94.62 169 PRO A N 1
ATOM 1412 C CA . PRO A 1 169 ? -6.730 8.775 -9.937 1.00 94.62 169 PRO A CA 1
ATOM 1413 C C . PRO A 1 169 ? -5.961 9.418 -8.776 1.00 94.62 169 PRO A C 1
ATOM 1415 O O . PRO A 1 169 ? -6.432 10.415 -8.230 1.00 94.62 169 PRO A O 1
ATOM 1418 N N . ILE A 1 170 ? -4.824 8.846 -8.370 1.00 92.56 170 ILE A N 1
ATOM 1419 C CA . ILE A 1 170 ? -3.947 9.417 -7.336 1.00 92.56 170 ILE A CA 1
ATOM 1420 C C . ILE A 1 170 ? -2.707 10.100 -7.925 1.00 92.56 170 ILE A C 1
ATOM 1422 O O . ILE A 1 170 ? -1.852 10.542 -7.165 1.00 92.56 170 ILE A O 1
ATOM 1426 N N . SER A 1 171 ? -2.597 10.162 -9.255 1.00 85.06 171 SER A N 1
ATOM 1427 C CA . SER A 1 171 ? -1.571 10.962 -9.930 1.00 85.06 171 SER A CA 1
ATOM 1428 C C . SER A 1 171 ? -1.988 12.433 -9.897 1.00 85.06 171 SER A C 1
ATOM 1430 O O . SER A 1 171 ? -3.124 12.729 -10.271 1.00 85.06 171 SER A O 1
ATOM 1432 N N . ASP A 1 172 ? -1.090 13.323 -9.471 1.00 64.25 172 ASP A N 1
ATOM 1433 C CA . ASP A 1 172 ? -1.289 14.782 -9.536 1.00 64.25 172 ASP A CA 1
ATOM 1434 C C . ASP A 1 172 ? -1.500 15.300 -10.975 1.00 64.25 172 ASP A C 1
ATOM 1436 O O . ASP A 1 172 ? -0.852 14.777 -11.919 1.00 64.25 172 ASP A O 1
#

Secondary structure (DSSP, 8-state):
---PPTT-PPPP--SHHHHHHHHHHHHHHHHHHHHHHHHH---HHHHHHHHHHHHHHHHHHHHHHHHHHHH-HHHHHHHHHHTTSHHHHSSPP-----S-HHHHHHHHHHHHHHHHHHHHHHHHHHHHHTT--SHHHHHHHHHHHHHHHHHHHHHHHHHHHH--S--GGG--

Sequence (172 aa):
MSYTTKRQPQGKAKCYENILREVLIAELVAIDDYTNTLAYSDIKELNHVIEHILEEEKEHYGMILYLLRKVDREEYEMYKRVLKKDEFNEKPFKIQNGDNKKDKRTILNTIREDIKGEFEAVVLYEDLLDEIPDREGKNILHKIILDEKEHAEELTQVLLKIDKDKYGPISD

InterPro domains:
  IPR009078 Ferritin-like superfamily [SSF47240] (16-159)
  IPR054581 Encapsulated ferritin-like [PF22277] (22-83)

pLDDT: mean 88.6, std 14.5, range [35.84, 98.62]

Foldseek 3Di:
DDLDDPPDDFADPPDPLLVLLVQLLVLLVLLLVLLVVLVPDPDPVVVVVSVVVSLVSLQSNLVSLVVSLVPDVLLVVLLVVLCPDVVLVDDQDPDPDPPDPPVLSVVLNVLSSLLNVLSRLLNHLVRCLVVDPDPVVNVVSVVVSSVSSNSNSNSVSNNQSSDPRDSHPPRD